Protein AF-A0A4S9V8N8-F1 (afdb_monomer_lite)

Organism: Aureobasidium pullulans (NCBI:txid5580)

Radius of gyration: 15.24 Å; chains: 1; bounding box: 29×31×48 Å

Secondary structure (DSSP, 8-state):
-EEEE--S---SSGGGGTT----EEEE-SSHHHHHHHHHSHHHHHHHHHHTGGGGGG------PPPTTTGGGGSS--TT--S--

Foldseek 3Di:
DDKDKAAFDPDVVPCVCVPDTIDIDDDDPDPVRVVVCCPDPVVVVCCVPPPVVCVVPDDDDDDDDDPVCCVVVVPDDPPPDPDD

Sequence (84 aa):
QRLIVGGPSITDPIERSKGFQFALLSFHEDRAALEEYQKSDEHHHVTSTYMFPYKEDLMRYDFEVDEADEHLLGFLPLVASRFN

InterPro domains:
  IPR011008 Dimeric alpha-beta barrel [SSF54909] (6-70)
  IPR013097 Stress responsive alpha+beta-barrel [PF07876] (14-65)
  IPR013097 Stress responsive alpha+beta-barrel [PS51502] (1-63)

pLDDT: mean 83.17, std 13.53, range [40.22, 94.69]

Structure (mmCIF, N/CA/C/O backbone):
data_AF-A0A4S9V8N8-F1
#
_entry.id   AF-A0A4S9V8N8-F1
#
loop_
_atom_site.group_PDB
_atom_site.id
_atom_site.type_symbol
_atom_site.label_atom_id
_atom_site.label_alt_id
_atom_site.label_comp_id
_atom_site.label_asym_id
_atom_site.label_entity_id
_atom_site.label_seq_id
_atom_site.pdbx_PDB_ins_code
_atom_site.Cartn_x
_atom_site.Cartn_y
_atom_site.Cartn_z
_atom_site.occupancy
_atom_site.B_iso_or_equiv
_atom_site.auth_seq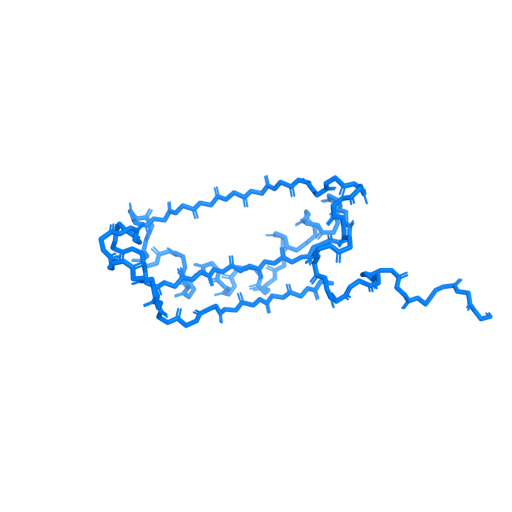_id
_atom_site.auth_comp_id
_atom_site.auth_asym_id
_atom_site.auth_atom_id
_atom_site.pdbx_PDB_model_num
ATOM 1 N N . GLN A 1 1 ? 3.320 3.588 -13.326 1.00 62.56 1 GLN A N 1
ATOM 2 C CA . GLN A 1 1 ? 3.014 3.676 -11.884 1.00 62.56 1 GLN A CA 1
ATOM 3 C C . GLN A 1 1 ? 1.503 3.707 -11.679 1.00 62.56 1 GLN A C 1
ATOM 5 O O . GLN A 1 1 ? 0.826 4.459 -12.372 1.00 62.56 1 GLN A O 1
ATOM 10 N N . ARG A 1 2 ? 0.963 2.890 -10.767 1.00 71.81 2 ARG A N 1
ATOM 11 C CA . ARG A 1 2 ? -0.460 2.936 -10.377 1.00 71.81 2 ARG A CA 1
ATOM 12 C C . ARG A 1 2 ? -0.578 2.824 -8.864 1.00 71.81 2 ARG A C 1
ATOM 14 O O . ARG A 1 2 ? -0.140 1.819 -8.315 1.00 71.81 2 ARG A O 1
ATOM 21 N N . LEU A 1 3 ? -1.179 3.826 -8.225 1.00 78.31 3 LEU A N 1
ATOM 22 C CA . LEU A 1 3 ? -1.530 3.810 -6.807 1.00 78.31 3 LEU A CA 1
ATOM 23 C C . LEU A 1 3 ? -3.007 3.441 -6.632 1.00 78.31 3 LEU A C 1
ATOM 25 O O . LEU A 1 3 ? -3.879 3.964 -7.325 1.00 78.31 3 LEU A O 1
ATOM 29 N N . ILE A 1 4 ? -3.281 2.545 -5.690 1.00 82.12 4 ILE A N 1
ATOM 30 C CA . ILE A 1 4 ? -4.621 2.119 -5.303 1.00 82.12 4 ILE A CA 1
ATOM 31 C C . ILE A 1 4 ? -4.760 2.301 -3.794 1.00 82.12 4 ILE A C 1
ATOM 33 O O . ILE A 1 4 ? -3.979 1.754 -3.015 1.00 82.12 4 ILE A O 1
ATOM 37 N N . VAL A 1 5 ? -5.782 3.055 -3.395 1.00 82.75 5 VAL A N 1
ATOM 38 C CA . VAL A 1 5 ? -6.229 3.153 -2.004 1.00 82.75 5 VAL A CA 1
ATOM 39 C C . VAL A 1 5 ? -7.404 2.195 -1.839 1.00 82.75 5 VAL A C 1
ATOM 41 O O . VAL A 1 5 ? -8.466 2.393 -2.429 1.00 82.75 5 VAL A O 1
ATOM 44 N N . GLY A 1 6 ? -7.191 1.116 -1.093 1.00 82.25 6 GLY A N 1
ATOM 45 C CA . GLY A 1 6 ? -8.227 0.153 -0.744 1.00 82.25 6 GLY A CA 1
ATOM 46 C C . GLY A 1 6 ? -9.201 0.726 0.284 1.00 82.25 6 GLY A C 1
ATOM 47 O O . GLY A 1 6 ? -8.817 1.515 1.146 1.00 82.25 6 GLY A O 1
ATOM 48 N N . GLY A 1 7 ? -10.468 0.321 0.191 1.00 80.69 7 GLY A N 1
ATOM 49 C CA . GLY A 1 7 ? -11.487 0.643 1.190 1.00 80.69 7 GLY A CA 1
ATOM 50 C C . GLY A 1 7 ? -11.397 -0.233 2.451 1.00 80.69 7 GLY A C 1
ATOM 51 O O . GLY A 1 7 ? -10.441 -0.998 2.595 1.00 80.69 7 GLY A O 1
ATOM 52 N N . PRO A 1 8 ? -12.405 -0.140 3.342 1.00 85.38 8 PRO A N 1
ATOM 53 C CA . PRO A 1 8 ? -12.520 -0.952 4.550 1.00 85.38 8 PRO A CA 1
ATOM 54 C C . PRO A 1 8 ? -12.322 -2.455 4.305 1.00 85.38 8 PRO A C 1
ATOM 56 O O . PRO A 1 8 ? -12.792 -2.994 3.302 1.00 85.38 8 PRO A O 1
ATOM 59 N N . SER A 1 9 ? -11.671 -3.140 5.247 1.00 88.94 9 SER A N 1
ATOM 60 C CA . SER A 1 9 ? -11.434 -4.579 5.187 1.00 88.94 9 SER A CA 1
ATOM 61 C C . SER A 1 9 ? -12.758 -5.335 5.115 1.00 88.94 9 SER A C 1
ATOM 63 O O . SER A 1 9 ? -13.624 -5.182 5.974 1.00 88.94 9 SER A O 1
ATOM 65 N N . ILE A 1 10 ? -12.884 -6.181 4.094 1.00 92.19 10 ILE A N 1
ATOM 66 C CA . ILE A 1 10 ? -14.015 -7.101 3.903 1.00 92.19 10 ILE A CA 1
ATOM 67 C C . ILE A 1 10 ? -13.694 -8.521 4.395 1.00 92.19 10 ILE A C 1
ATOM 69 O O . ILE A 1 10 ? -14.373 -9.475 4.028 1.00 92.19 10 ILE A O 1
ATOM 73 N N . THR A 1 11 ? -12.609 -8.679 5.157 1.00 92.88 11 THR A N 1
ATOM 74 C CA . THR A 1 11 ? -12.119 -9.979 5.620 1.00 92.88 11 THR A CA 1
ATOM 75 C C . THR A 1 11 ? -13.154 -10.675 6.505 1.00 92.88 11 THR A C 1
ATOM 77 O O . THR A 1 11 ? -13.680 -10.069 7.435 1.00 92.88 11 THR A O 1
ATOM 80 N N . ASP A 1 12 ? -13.382 -11.966 6.255 1.00 93.69 12 ASP A N 1
ATOM 81 C CA . ASP A 1 12 ? -14.272 -12.824 7.042 1.00 93.69 12 ASP A CA 1
ATOM 82 C C . ASP A 1 12 ? -13.552 -14.145 7.405 1.00 93.69 12 ASP A C 1
ATOM 84 O O . ASP A 1 12 ? -13.074 -14.857 6.508 1.00 93.69 12 ASP A O 1
ATOM 88 N N . PRO A 1 13 ? -13.382 -14.480 8.699 1.00 93.50 13 PRO A N 1
ATOM 89 C CA . PRO A 1 13 ? -13.769 -13.700 9.878 1.00 93.50 13 PRO A CA 1
ATOM 90 C C . PRO A 1 13 ? -12.846 -12.485 10.098 1.00 93.50 13 PRO A C 1
ATOM 92 O O . PRO A 1 13 ? -11.639 -12.552 9.827 1.00 93.50 13 PRO A O 1
ATOM 95 N N . ILE A 1 14 ? -13.415 -11.367 10.566 1.00 91.94 14 ILE A N 1
ATOM 96 C CA . ILE A 1 14 ? -12.760 -10.044 10.590 1.00 91.94 14 ILE A CA 1
ATOM 97 C C . ILE A 1 14 ? -11.484 -10.009 11.437 1.00 91.94 14 ILE A C 1
ATOM 99 O O . ILE A 1 14 ? -10.562 -9.258 11.142 1.00 91.94 14 ILE A O 1
ATOM 103 N N . GLU A 1 15 ? -11.355 -10.883 12.430 1.00 92.62 15 GLU A N 1
ATOM 104 C CA . GLU A 1 15 ? -10.182 -10.996 13.298 1.00 92.62 15 GLU A CA 1
ATOM 105 C C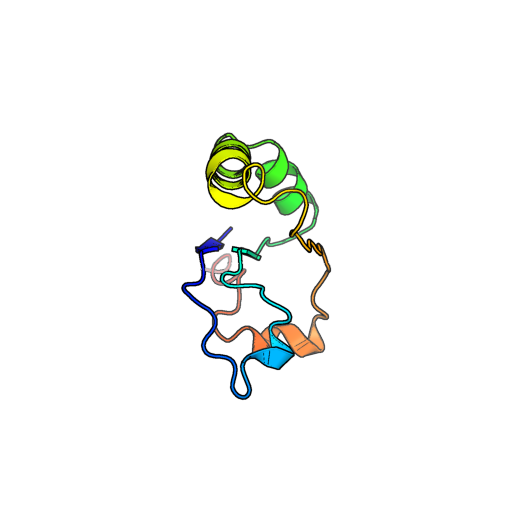 . GLU A 1 15 ? -8.898 -11.298 12.508 1.00 92.62 15 GLU A C 1
ATOM 107 O O . GLU A 1 15 ? -7.799 -10.945 12.944 1.00 92.62 15 GLU A O 1
ATOM 112 N N . ARG A 1 16 ? -9.008 -11.897 11.312 1.00 92.00 16 ARG A N 1
ATOM 113 C CA . ARG A 1 16 ? -7.859 -12.148 10.426 1.00 92.00 16 ARG A CA 1
ATOM 114 C C . ARG A 1 16 ? -7.235 -10.867 9.876 1.00 92.00 16 ARG A C 1
ATOM 116 O O . ARG A 1 16 ? -6.055 -10.893 9.533 1.00 92.00 16 ARG A O 1
ATOM 123 N N . SER A 1 17 ? -7.978 -9.758 9.819 1.00 91.31 17 SER A N 1
ATOM 124 C CA . SER A 1 17 ? -7.417 -8.454 9.452 1.00 91.31 17 SER A CA 1
ATOM 125 C C . SER A 1 17 ? -6.575 -7.847 10.571 1.00 91.31 17 SER A C 1
ATOM 127 O O . SER A 1 17 ? -5.921 -6.843 10.335 1.00 91.31 17 SER A O 1
ATOM 129 N N . LYS A 1 18 ? -6.579 -8.423 11.785 1.00 89.88 18 LYS A N 1
ATOM 130 C CA . LYS A 1 18 ? -5.842 -7.921 12.958 1.00 89.88 18 LYS A CA 1
ATOM 131 C C . LYS A 1 18 ? -6.110 -6.440 13.270 1.00 89.88 18 LYS A C 1
ATOM 133 O O . LYS A 1 18 ? -5.248 -5.764 13.816 1.00 89.88 18 LYS A O 1
ATOM 138 N N . GLY A 1 19 ? -7.295 -5.940 12.920 1.00 87.88 19 GLY A N 1
ATOM 139 C CA . GLY A 1 19 ? -7.673 -4.539 13.117 1.00 87.88 19 GLY A CA 1
ATOM 140 C C . GLY A 1 19 ? -7.279 -3.597 11.974 1.00 87.88 19 GLY A C 1
ATOM 141 O O . GLY A 1 19 ? -7.710 -2.446 11.987 1.00 87.88 19 GLY A O 1
ATOM 142 N N . PHE A 1 20 ? -6.545 -4.063 10.955 1.00 88.44 20 PHE A N 1
ATOM 143 C CA . PHE A 1 20 ? -6.225 -3.259 9.774 1.00 88.44 20 PHE A CA 1
ATOM 144 C C . PHE A 1 20 ? -7.471 -3.044 8.909 1.00 88.44 20 PHE A C 1
ATOM 146 O O . PHE A 1 20 ? -8.157 -3.995 8.525 1.00 88.44 20 PHE A O 1
ATOM 153 N N . GLN A 1 21 ? -7.762 -1.780 8.591 1.00 82.25 21 GLN A N 1
ATOM 154 C CA . GLN A 1 21 ? -8.995 -1.405 7.897 1.00 82.25 21 GLN A CA 1
ATOM 155 C C . GLN A 1 21 ? -8.796 -1.074 6.425 1.00 82.25 21 GLN A C 1
ATOM 157 O O . GLN A 1 21 ? -9.722 -1.273 5.663 1.00 82.25 21 GLN A O 1
ATOM 162 N N . PHE A 1 22 ? -7.640 -0.597 5.989 1.00 83.00 22 PHE A N 1
ATOM 163 C CA . PHE A 1 22 ? -7.422 -0.228 4.591 1.00 83.00 22 PHE A CA 1
ATOM 164 C C . PHE A 1 22 ? -6.009 -0.612 4.161 1.00 83.00 22 PHE A C 1
ATOM 166 O O . PHE A 1 22 ? -5.139 -0.862 4.996 1.00 83.00 22 PHE A O 1
ATOM 173 N N . ALA A 1 23 ? -5.790 -0.681 2.850 1.00 88.38 23 ALA A N 1
ATOM 174 C CA . ALA A 1 23 ? -4.504 -1.028 2.261 1.00 88.38 23 ALA A CA 1
ATOM 175 C C . ALA A 1 23 ? -4.120 -0.001 1.196 1.00 88.38 23 ALA A C 1
ATOM 177 O O . ALA A 1 23 ? -4.968 0.462 0.436 1.00 88.38 23 ALA A O 1
ATOM 178 N N . LEU A 1 24 ? -2.835 0.329 1.126 1.00 89.88 24 LEU A N 1
ATOM 179 C CA . LEU A 1 24 ? -2.262 1.116 0.041 1.00 89.88 24 LEU A CA 1
ATOM 180 C C . LEU A 1 24 ? -1.426 0.175 -0.814 1.00 89.88 24 LEU A C 1
ATOM 182 O O . LEU A 1 24 ? -0.587 -0.551 -0.285 1.00 89.88 24 LEU A O 1
ATOM 186 N N . LEU A 1 25 ? -1.658 0.185 -2.122 1.00 89.69 25 LEU A N 1
ATOM 187 C CA . LEU A 1 25 ? -0.942 -0.668 -3.060 1.00 89.69 25 LEU A CA 1
ATOM 188 C C . LEU A 1 25 ? -0.438 0.169 -4.227 1.00 89.69 25 LEU A C 1
ATOM 190 O O . LEU A 1 25 ? -1.220 0.854 -4.886 1.00 89.69 25 LEU A O 1
ATOM 194 N N . SER A 1 26 ? 0.864 0.112 -4.490 1.00 89.38 26 SER A N 1
ATOM 195 C CA . SER A 1 26 ? 1.483 0.792 -5.625 1.00 89.38 26 SER A CA 1
ATOM 196 C C . SER A 1 26 ? 2.306 -0.180 -6.456 1.00 89.38 26 SER A C 1
ATOM 198 O O . SER A 1 26 ? 3.119 -0.907 -5.892 1.00 89.38 26 SER A O 1
ATOM 200 N N . PHE A 1 27 ? 2.129 -0.142 -7.775 1.00 88.81 27 PHE A N 1
ATOM 201 C CA . PHE A 1 27 ? 2.925 -0.920 -8.725 1.00 88.81 27 PHE A CA 1
ATOM 202 C C . PHE A 1 27 ? 3.906 -0.027 -9.477 1.00 88.81 27 PHE A C 1
ATOM 204 O O . PHE A 1 27 ? 3.522 1.030 -10.002 1.00 88.81 27 PHE A O 1
ATOM 211 N N . HIS A 1 28 ? 5.141 -0.508 -9.568 1.00 90.50 28 HIS A N 1
ATOM 212 C CA . HIS A 1 28 ? 6.269 0.143 -10.226 1.00 90.50 28 HIS A CA 1
ATOM 213 C C . HIS A 1 28 ? 6.869 -0.829 -11.235 1.00 90.50 28 HIS A C 1
ATOM 215 O O . HIS A 1 28 ? 6.832 -2.034 -11.010 1.00 90.50 28 HIS A O 1
ATOM 221 N N . GLU A 1 29 ? 7.348 -0.301 -12.360 1.00 86.88 29 GLU A N 1
ATOM 222 C CA . GLU A 1 29 ? 7.949 -1.113 -13.428 1.00 86.88 29 GLU A CA 1
ATOM 223 C C . GLU A 1 29 ? 9.230 -1.791 -12.945 1.00 86.88 29 GLU A C 1
ATOM 225 O O . GLU A 1 29 ? 9.450 -2.968 -13.197 1.00 86.88 29 GLU A O 1
ATOM 230 N N . ASP A 1 30 ? 10.040 -1.048 -12.198 1.00 88.81 30 ASP A N 1
ATOM 231 C CA . ASP A 1 30 ? 11.277 -1.527 -11.619 1.00 88.81 30 ASP A CA 1
ATOM 232 C C . ASP A 1 30 ? 11.599 -0.771 -10.319 1.00 88.81 30 ASP A C 1
ATOM 234 O O . ASP A 1 30 ? 10.849 0.089 -9.829 1.00 88.81 30 ASP A O 1
ATOM 238 N N . ARG A 1 31 ? 12.760 -1.094 -9.750 1.00 91.56 31 ARG A N 1
ATOM 239 C CA . ARG A 1 31 ? 13.279 -0.444 -8.550 1.00 91.56 31 ARG A CA 1
ATOM 240 C C . ARG A 1 31 ? 13.578 1.044 -8.753 1.00 91.56 31 ARG A C 1
ATOM 242 O O . 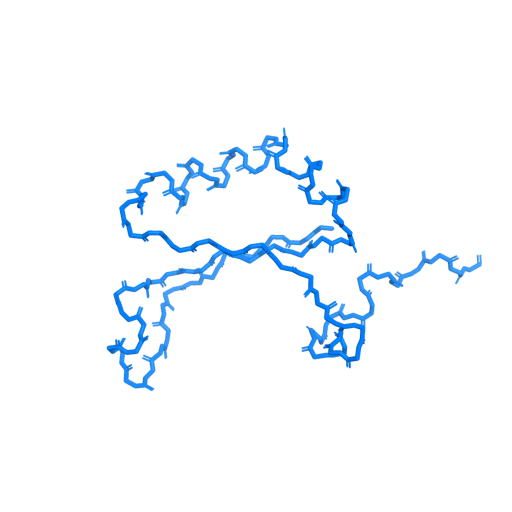ARG A 1 31 ? 13.398 1.816 -7.814 1.00 91.56 31 ARG A O 1
ATOM 249 N N . ALA A 1 32 ? 14.019 1.462 -9.938 1.00 93.75 32 ALA A N 1
ATOM 250 C CA . ALA A 1 32 ? 14.323 2.865 -10.202 1.00 93.75 32 ALA A CA 1
ATOM 251 C C . ALA A 1 32 ? 13.041 3.712 -10.193 1.00 93.75 32 ALA A C 1
ATOM 253 O O . ALA A 1 32 ? 13.012 4.773 -9.570 1.00 93.75 32 ALA A O 1
ATOM 254 N N . ALA A 1 33 ? 11.958 3.202 -10.782 1.00 92.38 33 ALA A N 1
ATOM 255 C CA . ALA A 1 33 ? 10.637 3.814 -10.733 1.00 92.38 33 ALA A CA 1
ATOM 256 C C . ALA A 1 33 ? 10.093 3.897 -9.296 1.00 92.38 33 ALA A C 1
ATOM 258 O O . ALA A 1 33 ? 9.530 4.922 -8.912 1.00 92.38 33 ALA A O 1
ATOM 259 N N . LEU A 1 34 ? 10.311 2.867 -8.465 1.00 93.56 34 LEU A N 1
ATOM 260 C CA . LEU A 1 34 ? 9.974 2.930 -7.037 1.00 93.56 34 LEU A CA 1
ATOM 261 C C . LEU A 1 34 ? 10.760 4.041 -6.319 1.00 93.56 34 LEU A C 1
ATOM 263 O O . LEU A 1 34 ? 10.186 4.795 -5.533 1.00 93.56 34 LEU A O 1
ATOM 267 N N . GLU A 1 35 ? 12.062 4.164 -6.578 1.00 94.19 35 GLU A N 1
ATOM 268 C CA . GLU A 1 35 ? 12.906 5.202 -5.973 1.00 94.19 35 GLU A CA 1
ATOM 269 C C . GLU A 1 35 ? 12.518 6.617 -6.423 1.00 94.19 35 GLU A C 1
ATOM 271 O O . GLU A 1 35 ? 12.591 7.560 -5.629 1.00 94.19 35 GLU A O 1
ATOM 276 N N . GLU A 1 36 ? 12.105 6.782 -7.680 1.00 94.44 36 GLU A N 1
ATOM 277 C CA . GLU A 1 36 ? 11.559 8.037 -8.197 1.00 94.44 36 GLU A CA 1
ATOM 278 C C . GLU A 1 36 ? 10.223 8.369 -7.523 1.00 94.44 36 GLU A C 1
ATOM 280 O O . GLU A 1 36 ? 10.059 9.469 -6.986 1.00 94.44 36 GLU A O 1
ATOM 285 N N . TYR A 1 37 ? 9.310 7.397 -7.441 1.00 92.69 37 TYR A N 1
ATOM 286 C CA . TYR A 1 37 ? 8.031 7.562 -6.757 1.00 92.69 37 TYR A CA 1
ATOM 287 C C . TYR A 1 37 ? 8.216 7.982 -5.300 1.00 92.69 37 TYR A C 1
ATOM 289 O O . TYR A 1 37 ? 7.572 8.925 -4.847 1.00 92.69 37 TYR A O 1
ATOM 297 N N . GLN A 1 38 ? 9.123 7.342 -4.560 1.00 92.81 38 GLN A N 1
ATOM 298 C CA . GLN A 1 38 ? 9.346 7.649 -3.145 1.00 92.81 38 GLN A CA 1
ATOM 299 C C . GLN A 1 38 ? 9.797 9.098 -2.895 1.00 92.81 38 GLN A C 1
ATOM 301 O O . GLN A 1 38 ? 9.563 9.625 -1.803 1.00 92.81 38 GLN A O 1
ATOM 306 N N . LYS A 1 39 ? 10.411 9.744 -3.894 1.00 94.69 39 LYS A N 1
ATOM 307 C CA . LYS A 1 39 ? 10.846 11.150 -3.853 1.00 94.69 39 LYS A CA 1
ATOM 308 C C . LYS A 1 39 ? 9.770 12.130 -4.330 1.00 94.69 39 LYS A C 1
ATOM 310 O O . LYS A 1 39 ? 9.966 13.334 -4.198 1.00 94.69 39 LYS A O 1
ATOM 315 N N . SER A 1 40 ? 8.674 11.635 -4.900 1.00 93.50 40 SER A N 1
ATOM 316 C CA . SER A 1 40 ? 7.626 12.462 -5.494 1.00 93.50 40 SER A CA 1
ATOM 317 C C . SER A 1 40 ? 6.723 13.129 -4.450 1.00 93.50 40 SER A C 1
ATOM 319 O O . SER A 1 40 ? 6.491 12.601 -3.356 1.00 93.50 40 SER A O 1
ATOM 321 N N . ASP A 1 41 ? 6.132 14.260 -4.839 1.00 94.56 41 ASP A N 1
ATOM 322 C CA . ASP A 1 41 ? 5.097 14.944 -4.054 1.00 94.56 41 ASP A CA 1
ATOM 323 C C . ASP A 1 41 ? 3.850 14.067 -3.860 1.00 94.56 41 ASP A C 1
ATOM 325 O O . ASP A 1 41 ? 3.176 14.161 -2.834 1.00 94.56 41 ASP A O 1
ATOM 329 N N . GLU A 1 42 ? 3.561 13.169 -4.808 1.00 90.88 42 GLU A N 1
ATOM 330 C CA . GLU A 1 42 ? 2.470 12.199 -4.697 1.00 90.88 42 GLU A CA 1
ATOM 331 C C . GLU A 1 42 ? 2.700 11.254 -3.512 1.00 90.88 42 GLU A C 1
ATOM 333 O O . GLU A 1 42 ? 1.834 11.126 -2.645 1.00 90.88 42 GLU A O 1
ATOM 338 N N . HIS A 1 43 ? 3.887 10.647 -3.407 1.00 91.88 43 HIS A N 1
ATOM 339 C CA . HIS A 1 43 ? 4.220 9.787 -2.271 1.00 91.88 43 HIS A CA 1
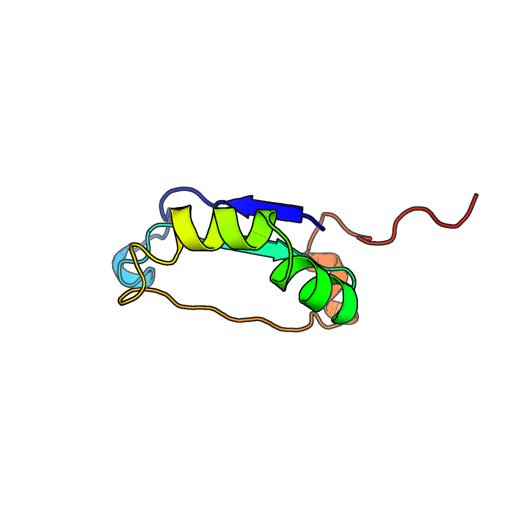ATOM 340 C C . HIS A 1 43 ? 4.192 10.564 -0.948 1.00 91.88 43 HIS A C 1
ATOM 342 O O . HIS A 1 43 ? 3.698 10.051 0.061 1.00 91.88 43 HIS A O 1
ATOM 348 N N . HIS A 1 44 ? 4.652 11.818 -0.938 1.00 91.62 44 HIS A N 1
ATOM 349 C CA . HIS A 1 44 ? 4.549 12.676 0.242 1.00 91.62 44 HIS A CA 1
ATOM 350 C C . HIS A 1 44 ? 3.089 12.931 0.653 1.00 91.62 44 HIS A C 1
ATOM 352 O O . HIS A 1 44 ? 2.734 12.795 1.827 1.00 91.62 44 HIS A O 1
ATOM 358 N N . HIS A 1 45 ? 2.215 13.250 -0.301 1.00 91.56 45 HIS A N 1
ATOM 359 C CA . HIS A 1 45 ? 0.793 13.458 -0.040 1.00 91.56 45 HIS A CA 1
ATOM 360 C C . HIS A 1 45 ? 0.116 12.187 0.495 1.00 91.56 45 HIS A C 1
ATOM 362 O O . HIS A 1 45 ? -0.632 12.233 1.472 1.00 91.56 45 HIS A O 1
ATOM 368 N N . VAL A 1 46 ? 0.416 11.032 -0.098 1.00 89.50 46 VAL A N 1
ATOM 369 C CA . VAL A 1 46 ? -0.178 9.743 0.280 1.00 89.50 46 VAL A CA 1
ATOM 370 C C . VAL A 1 46 ? 0.267 9.323 1.675 1.00 89.50 46 VAL A C 1
ATOM 372 O O . VAL A 1 46 ? -0.563 8.973 2.514 1.00 89.50 46 VAL A O 1
ATOM 375 N N . THR A 1 47 ? 1.569 9.401 1.952 1.00 89.12 47 THR A N 1
ATOM 376 C CA . THR A 1 47 ? 2.127 9.045 3.263 1.00 89.12 47 THR A CA 1
ATOM 377 C C . THR A 1 47 ? 1.611 9.967 4.367 1.00 89.12 47 THR A C 1
ATOM 379 O O . THR A 1 47 ? 1.201 9.483 5.422 1.00 89.12 47 THR A O 1
ATOM 382 N N . SER A 1 48 ? 1.550 11.278 4.128 1.00 90.81 48 SER A N 1
ATOM 383 C CA . SER A 1 48 ? 1.028 12.234 5.114 1.00 90.81 48 SER A CA 1
ATOM 384 C C . SER A 1 48 ? -0.470 12.081 5.381 1.00 90.81 48 SER A C 1
ATOM 386 O O . SER A 1 48 ? -0.891 12.230 6.526 1.00 90.81 48 SER A O 1
ATOM 388 N N . THR A 1 49 ? -1.260 11.728 4.366 1.00 89.31 49 THR A N 1
ATOM 389 C CA . THR A 1 49 ? -2.717 11.571 4.497 1.00 89.31 49 THR A CA 1
ATOM 390 C C . THR A 1 49 ? -3.105 10.228 5.117 1.00 89.31 49 THR A C 1
ATOM 392 O O . THR A 1 49 ? -3.968 10.181 5.989 1.00 89.31 49 THR A O 1
ATOM 395 N N . TYR A 1 50 ? -2.473 9.132 4.686 1.00 85.12 50 TYR A N 1
ATOM 396 C CA . TYR A 1 50 ? -2.956 7.774 4.969 1.00 85.12 50 TYR A CA 1
ATOM 397 C C . TYR A 1 50 ? -2.008 6.924 5.817 1.00 85.12 50 TYR A C 1
ATOM 399 O O . TYR A 1 50 ? -2.421 5.871 6.289 1.00 85.12 50 TYR A O 1
ATOM 407 N N . MET A 1 51 ? -0.751 7.337 6.018 1.00 86.19 51 MET A N 1
ATOM 408 C CA . MET A 1 51 ? 0.226 6.543 6.780 1.00 86.19 51 MET A CA 1
ATOM 409 C C . MET A 1 51 ? 0.616 7.206 8.101 1.00 86.19 51 MET A C 1
ATOM 411 O O . MET A 1 51 ? 0.535 6.573 9.147 1.00 86.19 51 MET A O 1
ATOM 415 N N . PHE A 1 52 ? 1.023 8.478 8.090 1.00 85.38 52 PHE A N 1
ATOM 416 C CA . PHE A 1 52 ? 1.498 9.168 9.296 1.00 85.38 52 PHE A CA 1
ATOM 417 C C . PHE A 1 52 ? 0.470 9.247 10.435 1.00 85.38 52 PHE A C 1
ATOM 419 O O . PHE A 1 52 ? 0.892 9.068 11.579 1.00 85.38 52 PHE A O 1
ATOM 426 N N . PRO A 1 53 ? -0.843 9.428 10.182 1.00 86.00 53 PRO A N 1
ATOM 427 C CA . PRO A 1 53 ? -1.845 9.398 11.250 1.00 86.00 53 PRO A CA 1
ATOM 428 C C . PRO A 1 53 ? -1.976 8.033 11.940 1.00 86.00 53 PRO A C 1
ATOM 430 O O . PRO A 1 53 ? -2.466 7.966 13.061 1.00 86.00 53 PRO A O 1
ATOM 433 N N . TYR A 1 54 ? -1.519 6.959 11.290 1.00 79.56 54 TYR A N 1
ATOM 434 C CA . TYR A 1 54 ? -1.678 5.569 11.726 1.00 79.56 54 TYR A CA 1
ATOM 435 C C . TYR A 1 54 ? -0.328 4.885 11.963 1.00 79.56 54 TYR A C 1
ATOM 437 O O . TYR A 1 54 ? -0.227 3.666 11.897 1.00 79.56 54 TYR A O 1
ATOM 445 N N . LYS A 1 55 ? 0.739 5.660 12.198 1.00 71.19 55 LYS A N 1
ATOM 446 C CA . LYS A 1 55 ? 2.128 5.170 12.216 1.00 71.19 55 LYS A CA 1
ATOM 447 C C . LYS A 1 55 ? 2.376 4.009 13.194 1.00 71.19 55 LYS A C 1
ATOM 449 O O . LYS A 1 55 ? 3.286 3.222 12.950 1.00 71.19 55 LYS A O 1
ATOM 454 N N . GLU A 1 56 ? 1.609 3.914 14.279 1.00 75.94 56 GLU A N 1
ATOM 455 C CA . GLU A 1 56 ? 1.714 2.819 15.257 1.00 75.94 56 GLU A CA 1
ATOM 456 C C . GLU A 1 56 ? 1.059 1.514 14.765 1.00 75.94 56 GLU A C 1
ATOM 458 O O . GLU A 1 56 ? 1.535 0.433 15.099 1.00 75.94 56 GLU A O 1
ATOM 463 N N . ASP A 1 57 ? 0.066 1.616 13.877 1.00 84.19 57 ASP A N 1
ATOM 464 C CA . ASP A 1 57 ? -0.706 0.514 13.294 1.00 84.19 57 ASP A CA 1
ATOM 465 C C . ASP A 1 57 ? -0.488 0.452 11.772 1.00 84.19 57 ASP A C 1
ATOM 467 O O . ASP A 1 57 ? -1.425 0.478 10.970 1.00 84.19 57 ASP A O 1
ATOM 471 N N . LEU A 1 58 ? 0.780 0.395 11.354 1.00 86.44 58 LEU A N 1
ATOM 472 C CA . LEU A 1 58 ? 1.170 0.382 9.946 1.00 86.44 58 LEU A CA 1
ATOM 473 C C . LEU A 1 58 ? 2.116 -0.781 9.641 1.00 86.44 58 LEU A C 1
ATOM 475 O O . LEU A 1 58 ? 3.186 -0.912 10.231 1.00 86.44 58 LEU A O 1
ATOM 479 N N . MET A 1 59 ? 1.760 -1.575 8.632 1.00 88.75 59 MET A N 1
ATOM 480 C CA . MET A 1 59 ? 2.640 -2.574 8.031 1.00 88.75 59 MET A CA 1
ATOM 481 C C . MET A 1 59 ? 2.936 -2.189 6.583 1.00 88.75 59 MET A C 1
ATOM 483 O O . MET A 1 59 ? 2.017 -1.982 5.794 1.00 88.75 59 MET A O 1
ATOM 487 N N . ARG A 1 60 ? 4.222 -2.098 6.231 1.00 89.56 60 ARG A N 1
ATOM 488 C CA . ARG A 1 60 ? 4.683 -1.762 4.880 1.00 89.56 60 ARG A CA 1
ATOM 489 C C . ARG A 1 60 ? 5.676 -2.806 4.390 1.00 89.56 60 ARG A C 1
ATOM 491 O O . ARG A 1 60 ? 6.624 -3.130 5.100 1.00 89.56 60 ARG A O 1
ATOM 498 N N . TYR A 1 61 ? 5.476 -3.251 3.156 1.00 91.44 61 TYR A N 1
ATOM 499 C CA . TYR A 1 61 ? 6.383 -4.134 2.438 1.00 91.44 61 TYR A CA 1
ATOM 500 C C . TYR A 1 61 ? 6.583 -3.600 1.028 1.00 91.44 61 TYR A C 1
ATOM 502 O O . TYR A 1 61 ? 5.609 -3.274 0.356 1.00 91.44 61 TYR A O 1
ATOM 510 N N . ASP A 1 62 ? 7.839 -3.558 0.602 1.00 92.19 62 ASP A N 1
ATOM 511 C CA . ASP A 1 62 ? 8.235 -3.334 -0.782 1.00 92.19 62 ASP A CA 1
ATOM 512 C C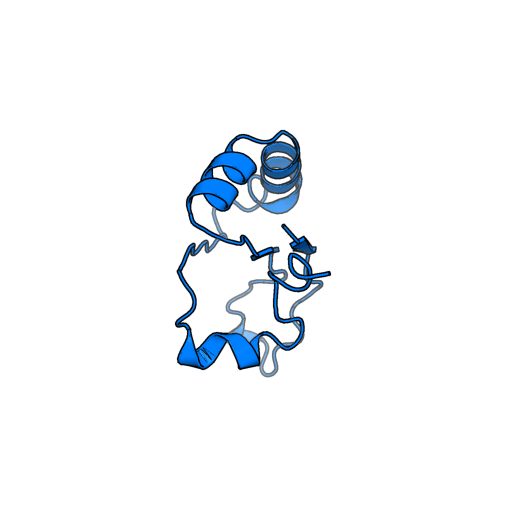 . ASP A 1 62 ? 8.937 -4.629 -1.235 1.00 92.19 62 ASP A C 1
ATOM 514 O O . ASP A 1 62 ? 9.839 -5.111 -0.543 1.00 92.19 62 ASP A O 1
ATOM 518 N N . PHE A 1 63 ? 8.481 -5.243 -2.329 1.00 92.56 63 PHE A N 1
ATOM 519 C CA . PHE A 1 63 ? 9.001 -6.519 -2.833 1.00 92.56 63 PHE A CA 1
ATOM 520 C C . PHE A 1 63 ? 8.925 -6.579 -4.362 1.00 92.56 63 PHE A C 1
ATOM 522 O O . PHE A 1 63 ? 8.141 -5.859 -4.979 1.00 92.56 63 PHE A O 1
ATOM 529 N N . GLU A 1 64 ? 9.745 -7.442 -4.956 1.00 90.94 64 GLU A N 1
ATOM 530 C CA . GLU A 1 64 ? 9.729 -7.731 -6.392 1.00 90.94 64 GLU A CA 1
ATOM 531 C C . GLU A 1 64 ? 8.785 -8.907 -6.674 1.00 90.94 64 GLU A C 1
ATOM 533 O O . GLU A 1 64 ? 8.685 -9.839 -5.872 1.00 90.94 64 GLU A O 1
ATOM 538 N N . VAL A 1 65 ? 8.067 -8.846 -7.797 1.00 88.69 65 VAL A N 1
ATOM 539 C CA . VAL A 1 65 ? 7.207 -9.938 -8.270 1.00 88.69 65 VAL A CA 1
ATOM 540 C C . VAL A 1 65 ? 8.053 -10.847 -9.154 1.00 88.69 65 VAL A C 1
ATOM 542 O O . VAL A 1 65 ? 8.791 -10.354 -10.002 1.00 88.69 65 VAL A O 1
ATOM 545 N N . ASP A 1 66 ? 7.967 -12.160 -8.944 1.00 89.25 66 ASP A N 1
ATOM 546 C CA . ASP A 1 66 ? 8.625 -13.130 -9.820 1.00 89.25 66 ASP A CA 1
ATOM 547 C C . ASP A 1 66 ? 7.995 -13.075 -11.223 1.00 89.25 66 ASP A C 1
ATOM 549 O O . ASP A 1 66 ? 6.770 -13.015 -11.353 1.00 89.25 66 ASP A O 1
ATOM 553 N N . GLU A 1 67 ? 8.819 -13.121 -12.272 1.00 86.06 67 GLU A N 1
ATOM 554 C CA . GLU A 1 67 ? 8.374 -13.091 -13.671 1.00 86.06 67 GLU A CA 1
ATOM 555 C C . GLU A 1 67 ? 7.348 -14.203 -13.969 1.00 86.06 67 GLU A C 1
ATOM 557 O O . GLU A 1 67 ? 6.402 -14.003 -14.731 1.00 86.06 67 GLU A O 1
ATOM 562 N N . ALA A 1 68 ? 7.471 -15.369 -13.323 1.00 88.94 68 ALA A N 1
ATOM 563 C CA . ALA A 1 68 ? 6.509 -16.460 -13.474 1.00 88.94 68 ALA A CA 1
ATOM 564 C C . ALA A 1 68 ? 5.111 -16.107 -12.928 1.00 88.94 68 ALA A C 1
ATOM 566 O O . ALA A 1 68 ? 4.103 -16.600 -13.444 1.00 88.94 68 ALA A O 1
ATOM 567 N N . ASP A 1 69 ? 5.037 -15.232 -11.926 1.00 88.75 69 ASP A N 1
ATOM 568 C CA . ASP A 1 69 ? 3.813 -14.844 -11.220 1.00 88.75 69 ASP A CA 1
ATOM 569 C C . ASP A 1 69 ? 3.219 -13.523 -11.719 1.00 88.75 69 ASP A C 1
ATOM 571 O O . ASP A 1 69 ? 2.087 -13.184 -11.375 1.00 88.75 69 ASP A O 1
ATOM 575 N N . GLU A 1 70 ? 3.930 -12.793 -12.578 1.00 83.31 70 GLU A N 1
ATOM 576 C CA . GLU A 1 70 ? 3.485 -11.524 -13.157 1.00 83.31 70 GLU A CA 1
ATOM 577 C C . GLU A 1 70 ? 2.060 -11.608 -13.733 1.00 83.31 70 GLU A C 1
ATOM 579 O O . GLU A 1 70 ? 1.217 -10.736 -13.492 1.00 83.31 70 GLU A O 1
ATOM 584 N N . HIS A 1 71 ? 1.735 -12.703 -14.424 1.00 82.69 71 HIS A N 1
ATOM 585 C CA . HIS A 1 71 ? 0.411 -12.932 -15.007 1.00 82.69 71 HIS A CA 1
ATOM 586 C C . HIS A 1 71 ? -0.748 -12.857 -13.986 1.00 82.69 71 HIS A C 1
ATOM 588 O O . HIS A 1 71 ? -1.870 -12.508 -14.365 1.00 82.69 71 HIS A O 1
ATOM 594 N N . LEU A 1 72 ? -0.496 -13.133 -12.698 1.00 84.81 72 LEU A N 1
ATOM 595 C CA . LEU A 1 72 ? -1.493 -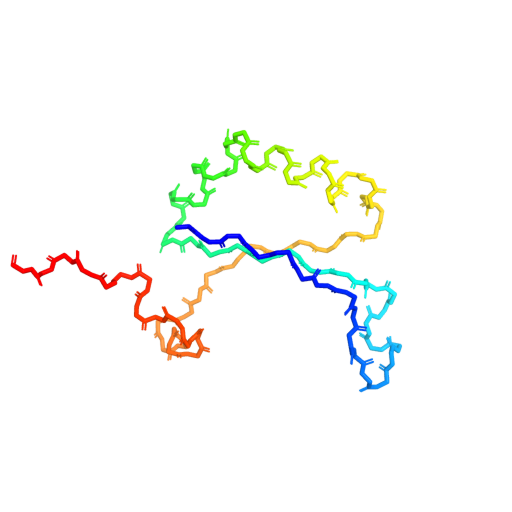13.078 -11.620 1.00 84.81 72 LEU A CA 1
ATOM 596 C C . LEU A 1 72 ? -1.946 -11.656 -11.292 1.00 84.81 72 LEU A C 1
ATOM 598 O O . LEU A 1 72 ? -3.023 -11.468 -10.726 1.00 84.81 72 LEU A O 1
ATOM 602 N N . LEU A 1 73 ? -1.163 -10.643 -11.665 1.00 78.62 73 LEU A N 1
ATOM 603 C CA . LEU A 1 73 ? -1.547 -9.251 -11.461 1.00 78.62 73 LEU A CA 1
ATOM 604 C C . LEU A 1 73 ? -2.758 -8.868 -12.329 1.00 78.62 73 LEU A C 1
ATOM 606 O O . LEU A 1 73 ? -3.481 -7.941 -11.984 1.00 78.62 73 LEU A O 1
ATOM 610 N N . GLY A 1 74 ? -3.038 -9.584 -13.427 1.00 69.31 74 GLY A N 1
ATOM 611 C CA . GLY A 1 74 ? -4.297 -9.475 -14.182 1.00 69.31 74 GLY A CA 1
ATOM 612 C C . GLY A 1 74 ? -4.530 -8.154 -14.936 1.00 69.31 74 GLY A C 1
ATOM 613 O O . GLY A 1 74 ? -5.501 -8.037 -15.678 1.00 69.31 74 GLY A O 1
ATOM 614 N N . PHE A 1 75 ? -3.648 -7.164 -14.786 1.00 66.94 75 PHE A N 1
ATOM 615 C CA . PHE A 1 75 ? -3.607 -5.918 -15.567 1.00 66.94 75 PHE A CA 1
ATOM 616 C C . PHE A 1 75 ? -2.285 -5.764 -16.338 1.00 66.94 75 PHE A C 1
ATOM 618 O O . PHE A 1 75 ? -1.932 -4.663 -16.761 1.00 66.94 75 PHE A O 1
ATOM 625 N N . LEU A 1 76 ? -1.552 -6.868 -16.496 1.00 57.19 76 LEU A N 1
ATOM 626 C CA . LEU A 1 76 ? -0.290 -6.924 -17.215 1.00 57.19 76 LEU A CA 1
ATOM 627 C C . LEU A 1 76 ? -0.458 -7.168 -18.723 1.00 57.19 76 LEU A C 1
ATOM 629 O O . LEU A 1 76 ? -1.451 -7.763 -19.148 1.00 57.19 76 LEU A O 1
ATOM 633 N N . PRO A 1 77 ? 0.538 -6.731 -19.514 1.00 56.50 77 PRO A N 1
ATOM 634 C CA . PRO A 1 77 ? 1.819 -6.206 -19.044 1.00 56.50 77 PRO A CA 1
ATOM 635 C C . PRO A 1 77 ? 1.730 -4.734 -18.617 1.00 56.50 77 PRO A C 1
ATOM 637 O O . PRO A 1 77 ? 1.190 -3.892 -19.328 1.00 56.50 77 PRO A O 1
ATOM 640 N N . LEU A 1 78 ? 2.331 -4.417 -17.463 1.00 56.62 78 LEU A N 1
ATOM 641 C CA . LEU A 1 78 ? 2.710 -3.060 -17.036 1.00 56.62 78 LEU A CA 1
ATOM 642 C C . LEU A 1 78 ? 3.608 -2.425 -18.117 1.00 56.62 78 LEU A C 1
ATOM 644 O O . LEU A 1 78 ? 3.694 -1.205 -18.200 1.00 56.62 78 LEU A O 1
ATOM 648 N N . VAL A 1 79 ? 4.182 -3.269 -18.986 1.00 52.03 79 VAL A N 1
ATOM 649 C CA . VAL A 1 79 ? 4.914 -2.964 -20.215 1.00 52.03 79 VAL A CA 1
ATOM 650 C C . VAL A 1 79 ? 4.118 -3.405 -21.464 1.00 52.03 79 VAL A C 1
ATOM 652 O O . VAL A 1 79 ? 4.578 -4.213 -22.265 1.00 52.03 79 VAL A O 1
ATOM 655 N N . ALA A 1 80 ? 2.889 -2.933 -21.671 1.00 43.59 80 ALA A N 1
ATOM 656 C CA . ALA A 1 80 ? 2.267 -3.007 -22.997 1.00 43.59 80 ALA A CA 1
ATOM 657 C C . ALA A 1 80 ? 2.379 -1.649 -23.682 1.00 43.59 80 ALA A C 1
ATOM 659 O O . ALA A 1 80 ? 1.592 -0.753 -23.380 1.00 43.59 80 ALA A O 1
ATOM 660 N N . SER A 1 81 ? 3.342 -1.539 -24.611 1.00 44.91 81 SER A N 1
ATOM 661 C CA . SER A 1 81 ? 3.382 -0.668 -25.814 1.00 44.91 81 SER A CA 1
ATOM 662 C C . SER A 1 81 ? 4.744 0.019 -26.033 1.00 44.91 81 SER A C 1
ATOM 664 O O . SER A 1 81 ? 4.849 1.242 -25.975 1.00 44.91 81 SER A O 1
ATOM 666 N N . ARG A 1 82 ? 5.802 -0.739 -26.353 1.00 43.50 82 ARG A N 1
ATOM 667 C CA . ARG A 1 82 ? 6.964 -0.197 -27.100 1.00 43.50 82 ARG A CA 1
ATOM 668 C C . ARG A 1 82 ? 7.312 -1.000 -28.355 1.00 43.50 82 ARG A C 1
ATOM 670 O O . ARG A 1 82 ? 8.453 -0.997 -28.797 1.00 43.50 82 ARG A O 1
ATOM 677 N N . PHE A 1 83 ? 6.313 -1.630 -28.964 1.00 47.22 83 PHE A N 1
ATOM 678 C CA . PHE A 1 83 ? 6.415 -2.109 -30.338 1.00 47.22 83 PHE A CA 1
ATOM 679 C C . PHE A 1 83 ? 5.142 -1.725 -31.091 1.00 47.22 83 PHE A C 1
ATOM 681 O O . PHE A 1 83 ? 4.115 -2.384 -30.965 1.00 47.22 83 PHE A O 1
ATOM 688 N N . ASN A 1 84 ? 5.239 -0.611 -31.817 1.00 40.22 84 ASN A N 1
ATOM 689 C CA . ASN A 1 84 ? 4.539 -0.342 -33.069 1.00 40.22 84 ASN A CA 1
ATOM 690 C C . ASN A 1 84 ? 5.599 0.133 -34.060 1.00 40.22 84 ASN A C 1
ATOM 692 O O . ASN A 1 84 ? 6.393 1.014 -33.655 1.00 40.22 84 ASN A O 1
#